Protein AF-A0AAV4DZT8-F1 (afdb_monomer_lite)

InterPro domains:
  IPR011010 DNA breaking-rejoining enzyme, catalytic core [SSF56349] (1-63)
  IPR013762 Integrase-like, catalytic domain superfamily [G3DSA:1.10.443.10] (1-64)

Secondary structure (DSSP, 8-state):
--HHHHHHHHHHHHHHTT--TT--GGGHHHHHHHHHHHTT--HHHHHHHTT-SSHHHHHHHT-PPPPPSSHHHHHHHGGG-

Organism: NCBI:txid259542

Radius of gyration: 15.55 Å; chains: 1; bounding box: 37×34×31 Å

Structure (mmCIF, N/CA/C/O backbone):
data_AF-A0AAV4DZT8-F1
#
_entry.id   AF-A0AAV4DZT8-F1
#
loop_
_atom_site.group_PDB
_atom_site.id
_atom_site.type_symbol
_atom_site.label_atom_id
_atom_site.label_alt_id
_atom_site.label_comp_id
_atom_site.label_asym_id
_atom_site.label_entity_id
_atom_site.label_seq_id
_atom_site.pdbx_PDB_ins_code
_atom_site.Cartn_x
_atom_site.Cartn_y
_atom_site.Cartn_z
_atom_site.occupancy
_atom_site.B_iso_or_equiv
_atom_site.auth_seq_id
_atom_site.auth_comp_id
_atom_site.auth_asym_id
_atom_site.auth_atom_id
_atom_site.pdbx_PDB_model_num
ATOM 1 N N . MET A 1 1 ? -16.108 5.545 -8.120 1.00 61.91 1 MET A N 1
ATOM 2 C CA . MET A 1 1 ? -15.699 5.599 -6.697 1.00 61.91 1 MET A CA 1
ATOM 3 C C . MET A 1 1 ? -14.665 6.712 -6.546 1.00 61.91 1 MET A C 1
ATOM 5 O O . MET A 1 1 ? -13.761 6.757 -7.371 1.00 61.91 1 MET A O 1
ATOM 9 N N . SER A 1 2 ? -14.808 7.642 -5.596 1.00 86.00 2 SER A N 1
ATOM 10 C CA . SER A 1 2 ? -13.857 8.762 -5.448 1.00 86.00 2 SER A CA 1
ATOM 11 C C . SER A 1 2 ? -12.727 8.421 -4.466 1.00 86.00 2 SER A C 1
ATOM 13 O O . SER A 1 2 ? -12.919 7.606 -3.563 1.00 86.00 2 SER A O 1
ATOM 15 N N . ALA A 1 3 ? -11.568 9.077 -4.587 1.00 79.81 3 ALA A N 1
ATOM 16 C CA . ALA A 1 3 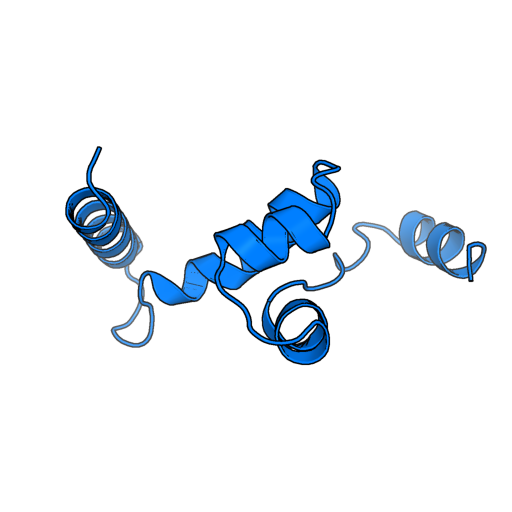? -10.470 8.919 -3.625 1.00 79.81 3 ALA A CA 1
ATOM 17 C C . ALA A 1 3 ? -10.882 9.306 -2.188 1.00 79.81 3 ALA A C 1
ATOM 19 O O . ALA A 1 3 ? -10.407 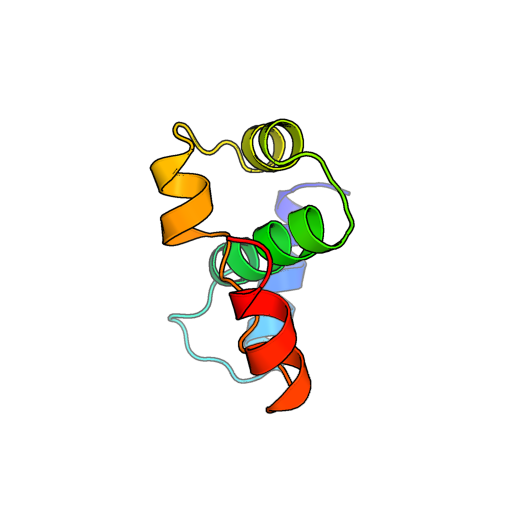8.712 -1.218 1.00 79.81 3 ALA A O 1
ATOM 20 N N . ALA A 1 4 ? -11.799 10.270 -2.053 1.00 84.12 4 ALA A N 1
ATOM 21 C CA . ALA A 1 4 ? -12.376 10.663 -0.772 1.00 84.12 4 ALA A CA 1
ATOM 22 C C . ALA A 1 4 ? -13.258 9.551 -0.185 1.00 84.12 4 ALA A C 1
ATOM 24 O O . ALA A 1 4 ? -13.138 9.239 0.997 1.00 84.12 4 ALA A O 1
ATOM 25 N N . SER A 1 5 ? -14.068 8.893 -1.021 1.00 89.56 5 SER A N 1
ATOM 26 C CA . SER A 1 5 ? -14.907 7.760 -0.612 1.00 89.56 5 SER A CA 1
ATOM 27 C C . SER A 1 5 ? -14.059 6.587 -0.115 1.00 89.56 5 SER A C 1
ATOM 29 O O . SER A 1 5 ? -14.323 6.065 0.961 1.00 89.56 5 SER A O 1
ATOM 31 N N . VAL A 1 6 ? -12.987 6.229 -0.834 1.00 87.44 6 VAL A N 1
ATOM 32 C CA . VAL A 1 6 ? -12.046 5.175 -0.401 1.00 87.44 6 VAL A CA 1
ATOM 33 C C . VAL A 1 6 ? -11.371 5.551 0.918 1.00 87.44 6 VAL A C 1
ATOM 35 O O . VAL A 1 6 ? -11.266 4.732 1.824 1.00 87.44 6 VAL A O 1
ATOM 38 N N . SER A 1 7 ? -10.955 6.812 1.061 1.00 86.81 7 SER A N 1
ATOM 39 C CA . SER A 1 7 ? -10.328 7.294 2.297 1.00 86.81 7 SER A CA 1
ATOM 40 C C . SER A 1 7 ? -11.284 7.294 3.495 1.00 86.81 7 SER A C 1
ATOM 42 O O . SER A 1 7 ? -10.816 7.178 4.626 1.00 86.81 7 SER A O 1
ATOM 44 N N . SER A 1 8 ? -12.594 7.445 3.270 1.00 90.62 8 SER A N 1
ATOM 45 C CA . SER A 1 8 ? -13.613 7.288 4.316 1.00 90.62 8 SER A CA 1
ATOM 46 C C . SER A 1 8 ? -13.720 5.828 4.734 1.00 90.62 8 SER A C 1
ATOM 48 O O . SER A 1 8 ? -13.492 5.522 5.896 1.00 90.62 8 SER A O 1
ATOM 50 N N . VAL A 1 9 ? -13.926 4.926 3.770 1.00 93.56 9 VAL A N 1
ATOM 51 C CA . VAL A 1 9 ? -14.076 3.485 4.031 1.00 93.56 9 VAL A CA 1
ATOM 52 C C . VAL A 1 9 ? -12.871 2.921 4.784 1.00 93.56 9 VAL A C 1
ATOM 54 O O . VAL A 1 9 ? -13.039 2.205 5.766 1.00 93.56 9 VAL A O 1
ATOM 57 N N . LEU A 1 10 ? -11.647 3.278 4.378 1.00 91.75 10 LEU A N 1
ATOM 58 C CA . LEU A 1 10 ? -10.433 2.826 5.066 1.00 91.75 10 LEU A CA 1
ATOM 59 C C . LEU A 1 10 ? -10.348 3.344 6.506 1.00 91.75 10 LEU A C 1
ATOM 61 O O . LEU A 1 10 ? -9.846 2.644 7.378 1.00 91.75 10 LEU A O 1
ATOM 65 N N . ARG A 1 11 ? -10.830 4.561 6.769 1.00 91.00 11 ARG A N 1
ATOM 66 C CA . ARG A 1 11 ? -10.853 5.138 8.119 1.00 91.00 11 ARG A CA 1
ATOM 67 C C . ARG A 1 11 ? -11.877 4.439 9.005 1.00 91.00 11 ARG A C 1
ATOM 69 O O . ARG A 1 11 ? -11.562 4.138 10.152 1.00 91.00 11 ARG A O 1
ATOM 76 N N . ASP A 1 12 ? -13.057 4.170 8.460 1.00 93.62 12 ASP A N 1
ATOM 77 C CA . ASP A 1 12 ? -14.116 3.450 9.163 1.00 93.62 12 ASP A CA 1
ATOM 78 C C . ASP A 1 12 ? -13.651 2.021 9.483 1.00 93.62 12 ASP A C 1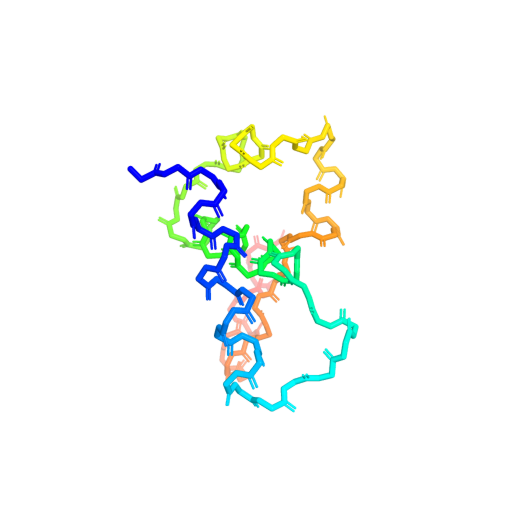
ATOM 80 O O . ASP A 1 12 ? -13.739 1.593 10.628 1.00 93.62 12 ASP A O 1
ATOM 84 N N . SER A 1 13 ? -12.984 1.359 8.531 1.00 94.25 13 SER A N 1
ATOM 85 C CA . SER A 1 13 ? -12.391 0.025 8.726 1.00 94.25 13 SER A CA 1
ATOM 86 C C . SER A 1 13 ? -11.308 0.005 9.816 1.00 94.25 13 SER A C 1
ATOM 88 O O . SER A 1 13 ? -11.282 -0.901 10.642 1.00 94.25 13 SER A O 1
ATOM 90 N N . ILE A 1 14 ? -10.413 1.005 9.851 1.00 94.00 14 ILE A N 1
ATOM 91 C CA . ILE A 1 14 ? -9.392 1.139 10.912 1.00 94.00 14 ILE A CA 1
ATOM 92 C C . ILE A 1 14 ? -10.065 1.259 12.284 1.00 94.00 14 ILE A C 1
ATOM 94 O O . ILE A 1 14 ? -9.641 0.614 13.244 1.00 94.00 14 ILE A O 1
ATOM 98 N N . LYS A 1 15 ? -11.121 2.075 12.370 1.00 93.56 15 LYS A N 1
ATOM 99 C CA . LYS A 1 15 ? -11.871 2.295 13.608 1.00 93.56 15 LYS A CA 1
ATOM 100 C C . LYS A 1 15 ? -12.586 1.023 14.065 1.00 93.56 15 LYS A C 1
ATOM 102 O O . LYS A 1 15 ? -12.528 0.691 15.245 1.00 93.56 15 LYS A O 1
ATOM 107 N N . GLU A 1 16 ? -13.241 0.316 13.149 1.00 95.75 16 GLU A N 1
ATOM 108 C CA . GLU A 1 16 ? -13.930 -0.951 13.426 1.00 95.75 16 GLU A CA 1
ATOM 109 C C . GLU A 1 16 ? -12.964 -2.055 13.869 1.00 95.75 16 GLU A C 1
ATOM 111 O O . GLU A 1 16 ? -13.298 -2.848 14.745 1.00 95.75 16 GLU A O 1
ATOM 116 N N . ALA A 1 17 ? -11.740 -2.062 13.336 1.00 94.88 17 ALA A N 1
ATOM 117 C CA . ALA A 1 17 ? -10.681 -2.977 13.753 1.00 94.88 17 ALA A CA 1
ATOM 118 C C . ALA A 1 17 ? -10.100 -2.668 15.151 1.00 94.88 17 ALA A C 1
ATOM 120 O O . ALA A 1 17 ? -9.240 -3.408 15.625 1.00 94.88 17 ALA A O 1
ATOM 121 N N . GLY A 1 18 ? -10.531 -1.584 15.810 1.00 95.94 18 GLY A N 1
ATOM 122 C CA . GLY A 1 18 ? -10.028 -1.184 17.128 1.00 95.94 18 GLY A CA 1
ATOM 123 C C . GLY A 1 18 ? -8.584 -0.673 17.112 1.00 95.94 18 GLY A C 1
ATOM 124 O O . GLY A 1 18 ? -7.915 -0.694 18.143 1.00 95.94 18 GLY A O 1
ATOM 125 N N . LEU A 1 19 ? -8.088 -0.237 15.950 1.00 93.62 19 LEU A N 1
ATOM 126 C CA . LEU A 1 19 ? -6.729 0.271 15.796 1.00 93.62 19 LEU A CA 1
ATOM 127 C C . LEU A 1 19 ? -6.602 1.708 16.324 1.00 93.62 19 LEU A C 1
ATOM 129 O O . LEU A 1 19 ? -7.537 2.509 16.256 1.00 93.62 19 LEU A O 1
ATOM 133 N N . GLY A 1 20 ? -5.417 2.030 16.845 1.00 90.75 20 GLY A N 1
ATOM 134 C CA . GLY A 1 20 ? -5.104 3.335 17.418 1.00 90.75 20 GLY A CA 1
ATOM 135 C C . GLY A 1 20 ? -5.073 4.490 16.399 1.00 90.75 20 GLY A C 1
ATOM 136 O O . GLY A 1 20 ? -5.079 4.278 15.182 1.00 90.75 20 GLY A O 1
ATOM 137 N N . PRO A 1 21 ? -5.038 5.747 16.877 1.00 88.12 21 PRO A N 1
ATOM 138 C CA . PRO A 1 21 ? -5.069 6.949 16.036 1.00 88.12 21 PRO A CA 1
ATOM 139 C C . PRO A 1 21 ? -3.843 7.123 15.119 1.00 88.12 21 PRO A C 1
ATOM 141 O O . PRO A 1 21 ? -3.875 7.934 14.192 1.00 88.12 21 PRO A O 1
ATOM 144 N N . GLU A 1 22 ? -2.761 6.389 15.362 1.00 91.19 22 GLU A N 1
ATOM 145 C CA . GLU A 1 22 ? -1.572 6.326 14.514 1.00 91.19 22 GLU A CA 1
ATOM 146 C C . GLU A 1 22 ? -1.836 5.636 13.166 1.00 91.19 22 GLU A C 1
ATOM 148 O O . GLU A 1 22 ? -1.121 5.880 12.186 1.00 91.19 22 GLU A O 1
ATOM 153 N N . PHE A 1 23 ? -2.882 4.809 13.084 1.00 91.75 23 PHE A N 1
ATOM 154 C CA . PHE A 1 23 ? -3.250 4.110 11.863 1.00 91.75 23 PHE A CA 1
ATOM 155 C C . PHE A 1 23 ? -4.080 5.010 10.952 1.00 91.75 23 PHE A C 1
ATOM 157 O O . PHE A 1 23 ? -5.103 5.583 11.323 1.00 91.75 23 PHE A O 1
ATOM 164 N N . THR A 1 24 ? -3.643 5.125 9.700 1.00 91.12 24 THR A N 1
ATOM 165 C CA . THR A 1 24 ? -4.320 5.934 8.683 1.00 91.12 24 THR A CA 1
ATOM 166 C C . THR A 1 24 ? -4.373 5.189 7.357 1.00 91.12 24 THR A C 1
ATOM 168 O O . THR A 1 24 ? -3.645 4.222 7.142 1.00 91.12 24 THR A O 1
ATOM 171 N N . ALA A 1 25 ? -5.158 5.692 6.399 1.00 87.81 25 ALA A N 1
ATOM 172 C CA . ALA A 1 25 ? -5.202 5.149 5.038 1.00 87.81 25 ALA A CA 1
ATOM 173 C C . ALA A 1 25 ? -3.809 5.039 4.369 1.00 87.81 25 ALA A C 1
ATOM 175 O O . ALA A 1 25 ? -3.614 4.241 3.453 1.00 87.81 25 ALA A O 1
ATOM 176 N N . ARG A 1 26 ? -2.812 5.820 4.818 1.00 88.06 26 ARG A N 1
ATOM 177 C CA . ARG A 1 26 ? -1.433 5.732 4.310 1.00 88.06 26 ARG A CA 1
ATOM 178 C C . ARG A 1 26 ? -0.739 4.428 4.703 1.00 88.06 26 ARG A C 1
ATOM 180 O O . ARG A 1 26 ? 0.129 3.996 3.951 1.00 88.06 26 ARG A O 1
ATOM 187 N N . CYS A 1 27 ? -1.136 3.798 5.808 1.00 88.75 27 CYS A N 1
ATOM 188 C CA . CYS A 1 27 ? -0.554 2.545 6.289 1.00 88.75 27 CYS A CA 1
ATOM 189 C C . CYS A 1 27 ? -0.819 1.364 5.341 1.00 88.75 27 CYS A C 1
ATOM 191 O O . CYS A 1 27 ? -0.063 0.406 5.352 1.00 88.75 27 CYS A O 1
ATOM 193 N N . PHE A 1 28 ? -1.824 1.458 4.464 1.00 88.94 28 PHE A N 1
ATOM 194 C CA . PHE A 1 28 ? -2.107 0.441 3.442 1.00 88.94 28 PHE A CA 1
ATOM 195 C C . PHE A 1 28 ? -1.222 0.555 2.196 1.00 88.94 28 PHE A C 1
ATOM 197 O O . PHE A 1 28 ? -1.204 -0.348 1.361 1.00 88.94 28 PHE A O 1
ATOM 204 N N . ARG A 1 29 ? -0.499 1.672 2.026 1.00 90.81 29 ARG A N 1
ATOM 205 C CA . ARG A 1 29 ? 0.320 1.907 0.828 1.00 90.81 29 ARG A CA 1
ATOM 206 C C . ARG A 1 29 ? 1.410 0.856 0.635 1.00 90.81 29 ARG A C 1
ATOM 208 O O . ARG A 1 29 ? 1.547 0.422 -0.505 1.00 90.81 29 ARG A O 1
ATOM 215 N N . PRO A 1 30 ? 2.168 0.445 1.670 1.00 90.25 30 PRO A N 1
ATOM 216 C CA . PRO A 1 30 ? 3.182 -0.577 1.482 1.00 90.25 30 PRO A CA 1
ATOM 217 C C . PRO A 1 30 ? 2.580 -1.924 1.080 1.00 90.25 30 PRO A C 1
ATOM 219 O O . PRO A 1 30 ? 2.987 -2.502 0.082 1.00 90.25 30 PRO A O 1
ATOM 222 N N . THR A 1 31 ? 1.511 -2.364 1.750 1.00 88.31 31 THR A N 1
ATOM 223 C CA . THR A 1 31 ? 0.798 -3.597 1.382 1.00 88.31 31 THR A CA 1
ATOM 224 C C . THR A 1 31 ? 0.315 -3.566 -0.069 1.00 88.31 31 THR A C 1
ATOM 226 O O . THR A 1 31 ? 0.511 -4.529 -0.804 1.00 88.31 31 THR A O 1
ATOM 229 N N . GLY A 1 32 ? -0.266 -2.446 -0.514 1.00 89.62 32 GLY A N 1
ATOM 230 C CA . GLY A 1 32 ? -0.703 -2.284 -1.902 1.00 89.62 32 GLY A CA 1
ATOM 231 C C . GLY A 1 32 ? 0.453 -2.273 -2.909 1.00 89.62 32 GLY A C 1
ATOM 232 O O . GLY A 1 32 ? 0.330 -2.855 -3.984 1.00 89.62 32 GLY A O 1
ATOM 233 N N . ALA A 1 33 ? 1.581 -1.646 -2.562 1.00 91.19 33 ALA A N 1
ATOM 234 C CA . ALA A 1 33 ? 2.786 -1.627 -3.389 1.00 91.19 33 ALA A CA 1
ATOM 235 C C . ALA A 1 33 ? 3.395 -3.028 -3.539 1.00 91.19 33 ALA A C 1
ATOM 237 O O . ALA A 1 33 ? 3.639 -3.469 -4.662 1.00 91.19 33 ALA A O 1
ATOM 238 N N . THR A 1 34 ? 3.580 -3.740 -2.424 1.00 90.31 34 THR A N 1
ATOM 239 C CA . THR A 1 34 ? 4.065 -5.124 -2.404 1.00 90.31 34 THR A CA 1
ATOM 240 C C . THR A 1 34 ? 3.141 -6.039 -3.204 1.00 90.31 34 THR A C 1
ATOM 242 O O . THR A 1 34 ? 3.611 -6.737 -4.098 1.00 90.31 34 THR A O 1
ATOM 245 N N . ALA A 1 35 ? 1.826 -5.989 -2.968 1.00 90.19 35 ALA A N 1
ATOM 246 C CA . ALA A 1 35 ? 0.866 -6.829 -3.685 1.00 90.19 35 ALA A CA 1
ATOM 247 C C . ALA A 1 35 ? 0.872 -6.576 -5.202 1.00 90.19 35 ALA A C 1
ATOM 249 O O . ALA A 1 35 ? 0.779 -7.524 -5.977 1.00 90.19 35 ALA A O 1
ATOM 250 N N . ALA A 1 36 ? 1.021 -5.320 -5.637 1.00 89.69 36 ALA A N 1
ATOM 251 C CA . ALA A 1 36 ? 1.122 -4.998 -7.058 1.00 89.69 36 ALA A CA 1
ATOM 252 C C . ALA A 1 36 ? 2.359 -5.650 -7.697 1.00 89.69 36 ALA A C 1
ATOM 254 O O . ALA A 1 36 ? 2.239 -6.306 -8.730 1.00 89.69 36 ALA A O 1
ATOM 255 N N . VAL A 1 37 ? 3.530 -5.510 -7.067 1.00 89.00 37 VAL A N 1
ATOM 256 C CA . VAL A 1 37 ? 4.782 -6.093 -7.575 1.00 89.00 37 VAL A CA 1
ATOM 257 C C . VAL A 1 37 ? 4.708 -7.622 -7.604 1.00 89.00 37 VAL A C 1
ATOM 259 O O . VAL A 1 37 ? 5.036 -8.227 -8.621 1.00 89.00 37 VAL A O 1
ATOM 262 N N . LEU A 1 38 ? 4.217 -8.246 -6.531 1.00 86.38 38 LEU A N 1
ATOM 263 C CA . LEU A 1 38 ? 4.058 -9.703 -6.452 1.00 86.38 38 LEU A CA 1
ATOM 264 C C . LEU A 1 38 ? 3.029 -10.244 -7.450 1.00 86.38 38 LEU A C 1
ATOM 266 O O . LEU A 1 38 ? 3.203 -11.331 -7.988 1.00 86.38 38 LEU A O 1
ATOM 270 N N . GLY A 1 39 ? 1.981 -9.471 -7.735 1.00 88.69 39 GLY A N 1
ATOM 271 C CA . GLY A 1 39 ? 0.981 -9.788 -8.754 1.00 88.69 39 GLY A CA 1
ATOM 272 C C . GLY A 1 39 ? 1.476 -9.614 -10.195 1.00 88.69 39 GLY A C 1
ATOM 273 O O . GLY A 1 39 ? 0.672 -9.706 -11.120 1.00 88.69 39 GLY A O 1
ATOM 274 N N . GLY A 1 40 ? 2.766 -9.327 -10.403 1.00 89.06 40 GLY A N 1
ATOM 275 C CA . GLY A 1 40 ? 3.368 -9.172 -11.726 1.00 89.06 40 GLY A CA 1
ATOM 276 C C . GLY A 1 40 ? 3.151 -7.799 -12.363 1.00 89.06 40 GLY A C 1
ATOM 277 O O . GLY A 1 40 ? 3.479 -7.612 -13.536 1.00 89.06 40 GLY A O 1
ATOM 278 N N . VAL A 1 41 ? 2.628 -6.811 -11.624 1.00 92.12 41 VAL A N 1
ATOM 279 C CA . VAL A 1 41 ? 2.581 -5.432 -12.122 1.00 92.12 41 VAL A CA 1
ATOM 280 C C . VAL A 1 41 ? 4.009 -4.918 -12.222 1.00 92.12 41 VAL A C 1
ATOM 282 O O . VAL A 1 41 ? 4.761 -4.917 -11.246 1.00 92.12 41 VAL A O 1
ATOM 285 N N . ALA A 1 42 ? 4.378 -4.430 -13.405 1.00 91.50 42 ALA A N 1
ATOM 286 C CA . ALA A 1 42 ? 5.701 -3.874 -13.622 1.00 91.50 42 ALA A CA 1
ATOM 287 C C . ALA A 1 42 ? 5.986 -2.747 -12.613 1.00 91.50 42 ALA A C 1
ATOM 289 O O . ALA A 1 42 ? 5.182 -1.825 -12.434 1.00 91.50 42 ALA A O 1
ATOM 290 N N . ALA A 1 43 ? 7.158 -2.798 -11.975 1.00 88.75 43 ALA A N 1
ATOM 291 C CA . ALA A 1 43 ? 7.515 -1.897 -10.880 1.00 88.75 43 ALA A CA 1
ATOM 292 C C . ALA A 1 43 ? 7.382 -0.410 -11.251 1.00 88.75 43 ALA A C 1
ATOM 294 O O . ALA A 1 43 ? 6.869 0.377 -10.463 1.00 88.75 43 ALA A O 1
ATOM 295 N N . HIS A 1 44 ? 7.756 -0.020 -12.475 1.00 91.75 44 HIS A N 1
ATOM 296 C CA . HIS A 1 44 ? 7.614 1.361 -12.951 1.00 91.75 44 HIS A CA 1
ATOM 297 C C . HIS A 1 44 ? 6.142 1.815 -13.028 1.00 91.75 44 HIS A C 1
ATOM 299 O O . HIS A 1 44 ? 5.829 2.976 -12.746 1.00 91.75 44 HIS A O 1
ATOM 305 N N . THR A 1 45 ? 5.226 0.906 -13.379 1.00 93.25 45 THR A N 1
ATOM 306 C CA . THR A 1 45 ? 3.784 1.165 -13.435 1.00 93.25 45 THR A CA 1
ATOM 307 C C . THR A 1 45 ? 3.229 1.333 -12.027 1.00 93.25 45 THR A C 1
ATOM 309 O O . THR A 1 45 ? 2.611 2.358 -11.731 1.00 93.25 45 THR A O 1
ATOM 312 N N . ALA A 1 46 ? 3.517 0.381 -11.133 1.00 92.62 46 ALA A N 1
ATOM 313 C CA . ALA A 1 46 ? 3.124 0.459 -9.727 1.00 92.62 46 ALA A CA 1
ATOM 314 C C . ALA A 1 46 ? 3.667 1.743 -9.078 1.00 92.62 46 ALA A C 1
ATOM 316 O O . ALA A 1 46 ? 2.919 2.480 -8.427 1.00 92.62 46 ALA A O 1
ATOM 317 N N . ARG A 1 47 ? 4.935 2.075 -9.357 1.00 93.75 47 ARG A N 1
ATOM 318 C CA . ARG A 1 47 ? 5.588 3.288 -8.869 1.00 93.75 47 ARG A CA 1
ATOM 319 C C . ARG A 1 47 ? 4.838 4.558 -9.279 1.00 93.75 47 ARG A C 1
ATOM 321 O O . ARG A 1 47 ? 4.600 5.455 -8.464 1.00 93.75 47 ARG A O 1
ATOM 328 N N . SER A 1 48 ? 4.473 4.621 -10.557 1.00 93.62 48 SER A N 1
ATOM 329 C CA . SER A 1 48 ? 3.784 5.766 -11.155 1.00 93.62 48 SER A CA 1
ATOM 330 C C . SER A 1 48 ? 2.378 5.944 -10.581 1.00 93.62 48 SER A C 1
ATOM 332 O O . SER A 1 48 ? 1.996 7.063 -10.235 1.00 93.62 48 SER A O 1
ATOM 334 N N . LEU A 1 49 ? 1.637 4.847 -10.388 1.00 90.56 49 LEU A N 1
ATOM 335 C CA . LEU A 1 49 ? 0.300 4.865 -9.781 1.00 90.56 49 LEU A CA 1
ATOM 336 C C . LEU A 1 49 ? 0.331 5.374 -8.333 1.00 90.56 49 LEU A C 1
ATOM 338 O O . LEU A 1 49 ? -0.500 6.199 -7.948 1.00 90.56 49 LEU A O 1
ATOM 342 N N . GLY A 1 50 ? 1.320 4.945 -7.546 1.00 89.44 50 GLY A N 1
ATOM 343 C CA . GLY A 1 50 ? 1.515 5.427 -6.175 1.00 89.44 50 GLY A CA 1
ATOM 344 C C . GLY A 1 50 ? 2.175 6.805 -6.066 1.00 89.44 50 GLY A C 1
ATOM 345 O O . GLY A 1 50 ? 2.289 7.341 -4.961 1.00 89.44 50 GLY A O 1
ATOM 346 N N . ARG A 1 51 ? 2.565 7.412 -7.198 1.00 92.31 51 ARG A N 1
ATOM 347 C CA . ARG A 1 51 ? 3.217 8.730 -7.291 1.00 92.31 51 ARG A CA 1
ATOM 348 C C . ARG A 1 51 ? 4.515 8.830 -6.481 1.00 92.31 51 ARG A C 1
ATOM 350 O O . ARG A 1 51 ? 4.810 9.876 -5.896 1.00 92.31 51 ARG A O 1
ATOM 357 N N . TRP A 1 52 ? 5.306 7.760 -6.442 1.00 93.19 52 TRP A N 1
ATOM 358 C CA . TRP A 1 52 ? 6.603 7.777 -5.763 1.00 93.19 52 TRP A CA 1
ATOM 359 C C . TRP A 1 52 ? 7.708 8.258 -6.708 1.00 93.19 52 TRP A C 1
ATOM 361 O O . TRP A 1 52 ? 7.889 7.743 -7.811 1.00 93.19 52 TRP A O 1
ATOM 371 N N . LYS A 1 53 ? 8.441 9.289 -6.273 1.00 89.50 53 LYS A N 1
ATOM 372 C CA . LYS A 1 53 ? 9.375 10.037 -7.130 1.00 89.50 53 LYS A CA 1
ATOM 373 C C . LYS A 1 53 ? 10.570 9.212 -7.593 1.00 89.50 53 LYS A C 1
ATOM 375 O O . LYS A 1 53 ? 10.972 9.342 -8.744 1.00 89.50 53 LYS A O 1
ATOM 380 N N . THR A 1 54 ? 11.119 8.389 -6.710 1.00 91.62 54 THR A N 1
ATOM 381 C CA . THR A 1 54 ? 12.342 7.624 -6.956 1.00 91.62 54 THR A CA 1
ATOM 382 C C . THR A 1 54 ? 12.096 6.144 -6.720 1.00 91.62 54 THR A C 1
ATOM 384 O O . THR A 1 54 ? 11.217 5.770 -5.937 1.00 91.62 54 THR A O 1
ATOM 387 N N . ASP A 1 55 ? 12.887 5.313 -7.394 1.00 87.50 55 ASP A N 1
ATOM 388 C CA . ASP A 1 55 ? 12.882 3.867 -7.178 1.00 87.50 55 ASP A CA 1
ATOM 389 C C . ASP A 1 55 ? 13.303 3.536 -5.742 1.00 87.50 55 ASP A C 1
ATOM 391 O O . ASP A 1 55 ? 12.678 2.695 -5.111 1.00 87.50 55 ASP A O 1
ATOM 395 N N . ASP A 1 56 ? 14.255 4.288 -5.178 1.00 88.06 56 ASP A N 1
ATOM 396 C CA . ASP A 1 56 ? 14.653 4.185 -3.769 1.00 88.06 56 ASP A CA 1
ATOM 397 C C . ASP A 1 56 ? 13.460 4.338 -2.811 1.00 88.06 56 ASP A C 1
ATOM 399 O O . ASP A 1 56 ? 13.213 3.472 -1.978 1.00 88.06 56 ASP A O 1
ATOM 403 N N . VAL A 1 57 ? 12.647 5.390 -2.968 1.00 88.81 57 VAL A N 1
ATOM 404 C CA . VAL A 1 57 ? 11.468 5.579 -2.111 1.00 88.81 57 VAL A CA 1
ATOM 405 C C . VAL A 1 57 ? 10.489 4.423 -2.281 1.00 88.81 57 VAL A C 1
ATOM 407 O O . VAL A 1 57 ? 9.910 3.981 -1.294 1.00 88.81 57 VAL A O 1
ATOM 410 N N . PHE A 1 58 ? 10.293 3.940 -3.507 1.00 91.00 58 PHE A N 1
ATOM 411 C CA . PHE A 1 58 ? 9.362 2.855 -3.795 1.00 91.00 58 PHE A CA 1
ATOM 412 C C . PHE A 1 58 ? 9.820 1.522 -3.187 1.00 91.00 58 PHE A C 1
ATOM 414 O O . PHE A 1 58 ? 9.089 0.944 -2.383 1.00 91.00 58 PHE A O 1
ATOM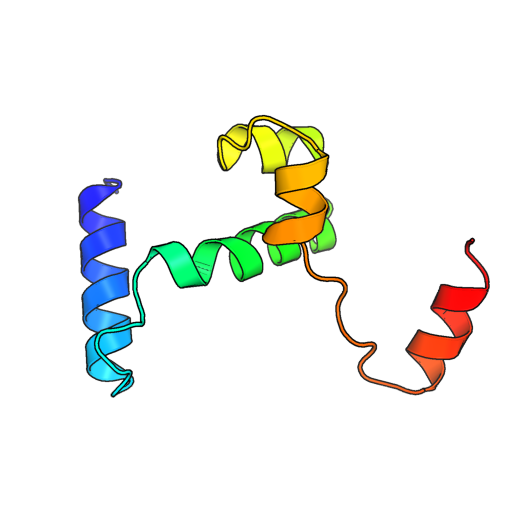 421 N N . PHE A 1 59 ? 11.033 1.072 -3.504 1.00 88.00 59 PHE A N 1
ATOM 422 C CA . PHE A 1 59 ? 11.548 -0.225 -3.071 1.00 88.00 59 PHE A CA 1
ATOM 423 C C . PHE A 1 59 ? 11.975 -0.256 -1.604 1.00 88.00 59 PHE A C 1
ATOM 425 O O . PHE A 1 59 ? 11.769 -1.268 -0.955 1.00 88.00 59 PHE A O 1
ATOM 432 N N . ASN A 1 60 ? 12.495 0.840 -1.042 1.00 85.62 60 ASN A N 1
ATOM 433 C CA . ASN A 1 60 ? 12.981 0.818 0.343 1.00 85.62 60 ASN A CA 1
ATOM 434 C C . ASN A 1 60 ? 11.918 1.199 1.379 1.00 85.62 60 ASN A C 1
ATOM 436 O O . ASN A 1 60 ? 12.102 0.925 2.563 1.00 85.6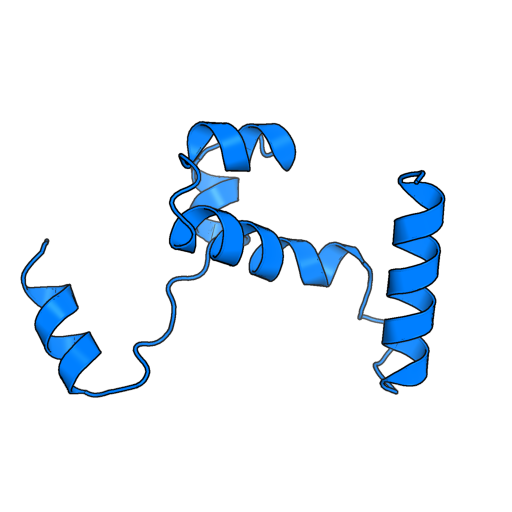2 60 ASN A O 1
ATOM 440 N N . ARG A 1 61 ? 10.819 1.861 0.982 1.00 85.38 61 ARG A N 1
ATOM 441 C CA . ARG A 1 61 ? 9.790 2.322 1.940 1.00 85.38 61 ARG A CA 1
ATOM 442 C C . ARG A 1 61 ? 8.405 1.728 1.736 1.00 85.38 61 ARG A C 1
ATOM 444 O O . ARG A 1 61 ? 7.585 1.845 2.645 1.00 85.38 61 ARG A O 1
ATOM 451 N N . TYR A 1 62 ? 8.113 1.175 0.560 1.00 86.00 62 TYR A N 1
ATOM 452 C CA . TYR A 1 62 ? 6.768 0.697 0.238 1.00 86.00 62 TYR A CA 1
ATOM 453 C C . TYR A 1 62 ? 6.737 -0.755 -0.233 1.00 86.00 62 TYR A C 1
ATOM 455 O O . TYR A 1 62 ? 5.804 -1.457 0.131 1.00 86.00 62 TYR A O 1
ATOM 463 N N . VAL A 1 63 ? 7.721 -1.230 -0.995 1.00 87.44 63 VAL A N 1
ATOM 464 C CA . VAL A 1 63 ? 7.787 -2.646 -1.381 1.00 87.44 63 VAL A CA 1
ATOM 465 C C . VAL A 1 63 ? 8.625 -3.402 -0.362 1.00 87.44 63 VAL A C 1
ATOM 467 O O . VAL A 1 63 ? 9.847 -3.363 -0.401 1.00 87.44 63 VAL A O 1
ATOM 470 N N . PHE A 1 64 ? 7.972 -4.111 0.549 1.00 80.94 64 PHE A N 1
ATOM 471 C CA . PHE A 1 64 ? 8.672 -5.033 1.437 1.00 80.94 64 PHE A CA 1
ATOM 472 C C . PHE A 1 64 ? 8.802 -6.407 0.771 1.00 80.94 64 PHE A C 1
ATOM 474 O O . PHE A 1 64 ? 7.799 -6.889 0.227 1.00 80.94 64 PHE A O 1
ATOM 481 N N . PRO A 1 65 ? 9.995 -7.039 0.790 1.00 65.94 65 PRO A N 1
ATOM 482 C CA . PRO A 1 65 ? 10.110 -8.449 0.451 1.00 65.94 65 PRO A CA 1
ATOM 483 C C . PRO A 1 65 ? 9.221 -9.243 1.411 1.00 65.94 65 PRO A C 1
ATOM 485 O O . PRO A 1 65 ? 9.189 -8.948 2.607 1.00 65.94 65 PRO A O 1
ATOM 488 N N . LEU A 1 66 ? 8.469 -10.214 0.888 1.00 60.62 66 LEU A N 1
ATOM 489 C CA . LEU A 1 66 ? 7.797 -11.175 1.755 1.00 60.62 66 LEU A CA 1
ATOM 490 C C . LEU A 1 66 ? 8.875 -11.867 2.577 1.00 60.62 66 LEU A C 1
ATOM 492 O O . LEU A 1 66 ? 9.862 -12.340 2.011 1.00 60.62 66 LEU A O 1
ATOM 496 N N . ASP A 1 67 ? 8.686 -11.915 3.893 1.00 58.41 67 ASP A N 1
ATOM 497 C CA . ASP A 1 67 ? 9.426 -12.881 4.684 1.00 58.41 67 ASP A CA 1
ATOM 498 C C . ASP A 1 67 ? 9.003 -14.255 4.147 1.00 58.41 67 ASP A C 1
ATOM 500 O O . ASP A 1 67 ? 7.806 -14.539 4.106 1.00 58.41 67 ASP A O 1
ATOM 504 N N . PRO A 1 68 ? 9.929 -15.069 3.627 1.00 56.50 68 PRO A N 1
ATOM 505 C CA . PRO A 1 68 ? 9.574 -16.356 3.051 1.00 56.50 68 PRO A CA 1
ATOM 506 C C . PRO A 1 68 ? 8.832 -17.213 4.080 1.00 56.50 68 PRO A C 1
ATOM 508 O O . PRO A 1 68 ? 9.352 -17.468 5.172 1.00 56.50 68 PRO A O 1
ATOM 511 N N . ASP A 1 69 ? 7.635 -17.665 3.694 1.00 58.19 69 ASP A N 1
ATOM 512 C CA . ASP A 1 69 ? 6.694 -18.422 4.531 1.00 58.19 69 ASP A CA 1
ATOM 513 C C . ASP A 1 69 ? 7.300 -19.736 5.056 1.00 58.19 69 ASP A C 1
ATOM 515 O O . ASP A 1 69 ? 6.848 -20.295 6.058 1.00 58.19 69 ASP A O 1
ATOM 519 N N . SER A 1 70 ? 8.361 -20.230 4.408 1.00 52.22 70 SER A N 1
ATOM 520 C CA . SER A 1 70 ? 9.077 -21.434 4.810 1.00 52.22 70 SER A CA 1
ATOM 521 C C . SER A 1 70 ? 10.598 -21.342 4.605 1.00 52.22 70 SER A C 1
ATOM 523 O O . SER A 1 70 ? 11.122 -20.552 3.817 1.00 52.22 70 SER A O 1
ATOM 525 N N . ILE A 1 71 ? 11.340 -22.217 5.298 1.00 62.62 71 ILE A N 1
ATOM 526 C CA . ILE A 1 71 ? 12.790 -22.417 5.086 1.00 62.62 71 ILE A CA 1
ATOM 527 C C . ILE A 1 71 ? 13.093 -22.788 3.623 1.00 62.62 71 ILE A C 1
ATOM 529 O O . ILE A 1 71 ? 14.140 -22.412 3.094 1.00 62.62 71 ILE A O 1
ATOM 533 N N . THR A 1 72 ? 12.173 -23.478 2.949 1.00 60.91 72 THR A N 1
ATOM 534 C CA . THR A 1 72 ? 12.309 -23.848 1.537 1.00 60.91 72 THR A CA 1
ATOM 535 C C . THR A 1 72 ? 12.319 -22.611 0.638 1.00 60.91 72 THR A C 1
ATOM 537 O O . THR A 1 72 ? 13.187 -22.492 -0.228 1.00 60.91 72 THR A O 1
ATOM 540 N N . ASP A 1 73 ? 11.449 -21.635 0.902 1.00 59.22 73 ASP A N 1
ATOM 541 C CA . ASP A 1 73 ? 11.385 -20.380 0.139 1.00 59.22 73 ASP A CA 1
ATOM 542 C C . ASP A 1 73 ? 12.624 -19.497 0.375 1.00 59.22 73 ASP A C 1
ATOM 544 O O . ASP A 1 73 ? 13.112 -18.835 -0.551 1.00 59.22 73 ASP A O 1
ATOM 548 N N . LYS A 1 74 ? 13.213 -19.565 1.585 1.00 56.44 74 LYS A N 1
ATOM 549 C CA . LYS A 1 74 ? 14.530 -18.965 1.889 1.00 56.44 74 LYS A CA 1
ATOM 550 C C . LYS A 1 74 ? 15.631 -19.560 1.013 1.00 56.44 74 LYS A C 1
ATOM 552 O O . LYS A 1 74 ? 16.425 -18.820 0.441 1.00 56.44 74 LYS A O 1
ATOM 557 N N . MET A 1 75 ? 15.682 -20.886 0.890 1.00 55.88 75 MET A N 1
ATOM 558 C CA . MET A 1 75 ? 16.742 -21.576 0.144 1.00 55.88 75 MET A CA 1
ATOM 559 C C . MET A 1 75 ? 16.653 -21.381 -1.375 1.00 55.88 75 MET A C 1
ATOM 561 O O . MET A 1 75 ? 17.687 -21.363 -2.046 1.00 55.88 75 MET A O 1
ATOM 565 N N . VAL A 1 76 ? 15.447 -21.224 -1.925 1.00 58.62 76 VAL A N 1
ATOM 566 C CA . VAL A 1 76 ? 15.245 -20.987 -3.365 1.00 58.62 76 VAL A CA 1
ATOM 567 C C . VAL A 1 76 ? 15.572 -19.539 -3.744 1.00 58.62 76 VAL A C 1
ATOM 569 O O . VAL A 1 76 ? 16.229 -19.317 -4.761 1.00 58.62 76 VAL A O 1
ATOM 572 N N . SER A 1 77 ? 15.213 -18.562 -2.904 1.00 53.12 77 SER A N 1
ATOM 573 C CA . SER A 1 77 ? 15.491 -17.138 -3.167 1.00 53.12 77 SER A CA 1
ATOM 574 C C . SER A 1 77 ? 16.990 -16.802 -3.178 1.00 53.12 77 SER A C 1
ATOM 576 O O . SER A 1 77 ? 17.412 -15.931 -3.930 1.00 53.12 77 SER A O 1
ATOM 578 N N . VAL A 1 78 ? 17.815 -17.533 -2.418 1.00 47.38 78 VAL A N 1
ATOM 579 C CA . VAL A 1 78 ? 19.286 -17.366 -2.399 1.00 47.38 78 VAL A CA 1
ATOM 580 C C . VAL A 1 78 ? 19.949 -17.780 -3.722 1.00 47.38 78 VAL A C 1
ATOM 582 O O . VAL A 1 78 ? 21.054 -17.336 -4.016 1.00 47.38 78 VAL A O 1
ATOM 585 N N . LYS A 1 79 ? 19.300 -18.613 -4.545 1.00 39.50 79 LYS A N 1
ATOM 586 C CA . LYS A 1 79 ? 19.884 -19.118 -5.802 1.00 39.50 79 LYS A CA 1
ATOM 587 C C . LYS A 1 79 ? 19.628 -18.241 -7.032 1.00 39.50 79 LYS A C 1
ATOM 589 O O . LYS A 1 79 ? 20.136 -18.573 -8.098 1.00 39.50 79 LYS A O 1
ATOM 594 N N . LEU A 1 80 ? 18.836 -17.175 -6.912 1.00 40.34 80 LEU A N 1
ATOM 595 C CA . LEU A 1 80 ? 18.453 -16.308 -8.038 1.00 40.34 80 LEU A CA 1
ATOM 596 C C . LEU A 1 80 ? 19.132 -14.923 -8.023 1.00 40.34 80 LE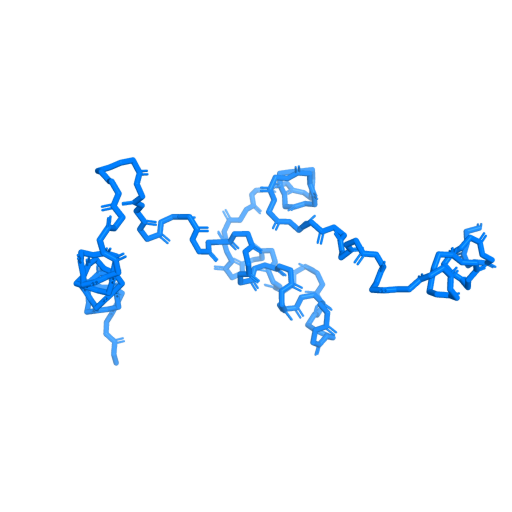U A C 1
ATOM 598 O O . LEU A 1 80 ? 18.796 -14.078 -8.851 1.00 40.34 80 LEU A O 1
ATOM 602 N N . THR A 1 81 ? 20.092 -14.709 -7.121 1.00 39.38 81 THR A N 1
ATOM 603 C CA . THR A 1 81 ? 21.053 -13.584 -7.117 1.00 39.38 81 THR A CA 1
ATOM 604 C C . THR A 1 81 ? 22.411 -14.040 -7.610 1.00 39.38 81 THR A C 1
ATOM 606 O O . THR A 1 81 ? 23.039 -13.267 -8.364 1.00 39.38 81 THR A O 1
#

Sequence (81 aa):
MSAASVSSVLRDSIKEAGLGPEFTARCFRPTGATAAVLGGVAAHTARSLGRWKTDDVFFNRYVFPLDPDSITDKMVSVKLT

Foldseek 3Di:
DDPVVVQVVLVVVCVVVVHDPVDGPVVCQLVQLQCCVVVVNDNVRSCVVSVPDDPCCSCVPRHDDPPPPDPVSVVVVVVPD

pLDDT: mean 82.18, std 15.33, range [39.38, 95.94]